Protein AF-A0A935I230-F1 (afdb_monomer)

Foldseek 3Di:
DVVVVVCVVVVVVVVVVVVVVVQLQQKKKKKFFADACVVPDPLLCVLCVVQVHHDHRDIDIGRDDPVNVVSCVSNVVGIDIDIDGD

pLDDT: mean 86.96, std 13.29, range [57.94, 97.81]

Nearest PDB structures (foldseek):
  7aih-assembly1_S  TM=9.540E-01  e=1.806E-04  Leishmania major
  6hix-assembly1_A3  TM=9.610E-01  e=1.949E-03  Trypanosoma brucei brucei
  6yxy-assembly1_A3  TM=9.596E-01  e=2.376E-03  Trypanosoma brucei brucei
  8fn2-assembly1_b  TM=6.917E-01  e=2.513E-04  Borreliella burgdorferi B31
  8a22-assembly1_Ax  TM=9.671E-01  e=3.095E-03  Polytomella magna

Sequence (86 aa):
MLVLWLHAVAYHSRRYSRAKAKKETNMKLKITQVRSVIGALQNQKDTIKALGLGRPNYVTVKPKNVQILGMINVVRHLVNVEEIAD

Radius of gyration: 19.52 Å; Cα contacts (8 Å, |Δi|>4): 102; chains: 1; bounding box: 27×16×68 Å

Solvent-accessible surface area (backbone atoms only — not comparable to full-atom values): 4922 Å² total; per-residue (Å²): 126,67,69,64,50,54,52,49,54,55,50,52,54,55,50,52,54,51,54,52,52,56,54,52,72,48,27,30,33,39,36,30,26,72,40,71,63,78,93,54,55,68,70,46,46,53,46,39,48,73,67,70,44,90,52,58,77,39,72,40,77,43,71,62,44,74,66,56,52,54,51,44,63,74,38,52,88,34,41,46,79,44,84,40,78,119

Secondary structure (DSSP, 8-state):
--HHHHHHHHHHHHHHHHHHHHHHHTEEEEEEE-S--TT--HHHHHHHHHTT--STT-EEEEE--HHHHHHHHHTTTTEEEEEEE-

Structure (mmCIF, N/CA/C/O backbone):
data_AF-A0A935I230-F1
#
_entry.id   AF-A0A935I230-F1
#
loop_
_atom_site.group_PDB
_atom_site.id
_atom_site.type_symbol
_atom_site.label_atom_id
_atom_site.label_alt_id
_atom_site.label_comp_id
_atom_site.label_asym_id
_atom_site.label_entity_id
_atom_site.label_seq_id
_atom_site.pdbx_PDB_ins_code
_atom_site.Cartn_x
_atom_site.Cartn_y
_atom_site.Cartn_z
_atom_site.occupancy
_atom_site.B_iso_or_equiv
_atom_site.auth_seq_id
_atom_site.auth_comp_id
_atom_site.auth_asym_id
_atom_site.auth_atom_id
_atom_site.pdbx_PDB_model_num
ATOM 1 N N . MET A 1 1 ? 8.125 -1.088 -53.188 1.00 59.72 1 MET A N 1
ATOM 2 C CA . MET A 1 1 ? 8.558 -0.143 -52.128 1.00 59.72 1 MET A CA 1
ATOM 3 C C . MET A 1 1 ? 7.551 0.055 -50.982 1.00 59.72 1 MET A C 1
ATOM 5 O O . MET A 1 1 ? 7.990 0.457 -49.918 1.00 59.72 1 MET A O 1
ATOM 9 N N . LEU A 1 2 ? 6.256 -0.282 -51.110 1.00 57.94 2 LEU A N 1
ATOM 10 C CA . LEU A 1 2 ? 5.267 -0.133 -50.016 1.00 57.94 2 LEU A CA 1
ATOM 11 C C . LEU A 1 2 ? 5.257 -1.275 -48.973 1.00 57.94 2 LEU A C 1
ATOM 13 O O . LEU A 1 2 ? 5.041 -1.031 -47.789 1.00 57.94 2 LEU A O 1
ATOM 17 N N . VAL A 1 3 ? 5.557 -2.516 -49.375 1.00 58.34 3 VAL A N 1
ATOM 18 C CA . VAL A 1 3 ? 5.504 -3.694 -48.477 1.00 58.34 3 VAL A CA 1
ATOM 19 C C . VAL A 1 3 ? 6.621 -3.681 -47.417 1.00 58.34 3 VAL A C 1
ATOM 21 O O . VAL A 1 3 ? 6.408 -4.083 -46.275 1.00 58.34 3 VAL A O 1
ATOM 24 N N . LEU A 1 4 ? 7.796 -3.136 -47.758 1.00 61.03 4 LEU A N 1
ATOM 25 C CA . LEU A 1 4 ? 8.920 -2.970 -46.824 1.00 61.03 4 LEU A CA 1
ATOM 26 C C . LEU A 1 4 ? 8.610 -1.966 -45.700 1.00 61.03 4 LEU A C 1
ATOM 28 O O . LEU A 1 4 ? 9.088 -2.139 -44.581 1.00 61.03 4 LEU A O 1
ATOM 32 N N . TRP A 1 5 ? 7.767 -0.963 -45.960 1.00 58.25 5 TRP A N 1
ATOM 33 C CA . TRP A 1 5 ? 7.380 0.030 -44.956 1.00 58.25 5 TRP A CA 1
ATOM 34 C C . TRP A 1 5 ? 6.367 -0.540 -43.953 1.00 58.25 5 TRP A C 1
ATOM 36 O O . TRP A 1 5 ? 6.513 -0.341 -42.751 1.00 58.25 5 TRP A O 1
ATOM 46 N N . LEU A 1 6 ? 5.414 -1.360 -44.414 1.00 60.62 6 LEU A N 1
ATOM 47 C CA . LEU A 1 6 ? 4.467 -2.081 -43.549 1.00 60.62 6 LEU A CA 1
ATOM 48 C C . LEU A 1 6 ? 5.171 -3.054 -42.592 1.00 60.62 6 LEU A C 1
ATOM 50 O O . LEU A 1 6 ? 4.858 -3.080 -41.401 1.00 60.62 6 LEU A O 1
ATOM 54 N N . HIS A 1 7 ? 6.174 -3.798 -43.070 1.00 60.28 7 HIS A N 1
ATOM 55 C CA . HIS A 1 7 ? 7.002 -4.635 -42.199 1.00 60.28 7 HIS A CA 1
ATOM 56 C C . HIS A 1 7 ? 7.866 -3.814 -41.235 1.00 60.28 7 HIS A C 1
ATOM 58 O O . HIS A 1 7 ? 7.940 -4.175 -40.065 1.00 60.28 7 HIS A O 1
ATOM 64 N N . ALA A 1 8 ? 8.469 -2.702 -41.665 1.00 64.56 8 ALA A N 1
ATOM 65 C CA . ALA A 1 8 ? 9.277 -1.852 -40.788 1.00 64.56 8 ALA A CA 1
ATOM 66 C C . ALA A 1 8 ? 8.444 -1.168 -39.684 1.00 64.56 8 ALA A C 1
ATOM 68 O O . ALA A 1 8 ? 8.855 -1.152 -38.523 1.00 64.56 8 ALA A O 1
ATOM 69 N N . VAL A 1 9 ? 7.243 -0.676 -40.004 1.00 70.00 9 VAL A N 1
ATOM 70 C CA . VAL A 1 9 ? 6.314 -0.058 -39.041 1.00 70.00 9 VAL A CA 1
ATOM 71 C C . VAL A 1 9 ? 5.737 -1.103 -38.077 1.00 70.00 9 VAL A C 1
ATOM 73 O O . VAL A 1 9 ? 5.700 -0.885 -36.860 1.00 70.00 9 VAL A O 1
ATOM 76 N N . ALA A 1 10 ? 5.369 -2.287 -38.576 1.00 65.44 10 ALA A N 1
ATOM 77 C CA . ALA A 1 10 ? 4.960 -3.411 -37.731 1.00 65.44 10 ALA A CA 1
ATOM 78 C C . ALA A 1 10 ? 6.117 -3.950 -36.865 1.00 65.44 10 ALA A C 1
ATOM 80 O O . ALA A 1 10 ? 5.895 -4.408 -35.746 1.00 65.44 10 ALA A O 1
ATOM 81 N N . TYR A 1 11 ? 7.359 -3.882 -37.346 1.00 62.56 11 TYR A N 1
ATOM 82 C CA . TYR A 1 11 ? 8.555 -4.292 -36.609 1.00 62.56 11 TYR A CA 1
ATOM 83 C C . TYR A 1 11 ? 8.919 -3.299 -35.497 1.00 62.56 11 TYR A C 1
ATOM 85 O O . TYR A 1 11 ? 9.222 -3.711 -34.374 1.00 62.56 11 TYR A O 1
ATOM 93 N N . HIS A 1 12 ? 8.828 -1.995 -35.771 1.00 63.75 12 HIS A N 1
ATOM 94 C CA . HIS A 1 12 ? 9.117 -0.946 -34.794 1.00 63.75 12 HIS A CA 1
ATOM 95 C C . HIS A 1 12 ? 8.064 -0.904 -33.674 1.00 63.75 12 HIS A C 1
ATOM 97 O O . HIS A 1 12 ? 8.412 -0.901 -32.491 1.00 63.75 12 HIS A O 1
ATOM 103 N N . SER A 1 13 ? 6.776 -0.995 -34.026 1.00 70.88 13 SER A N 1
ATOM 104 C CA . SER A 1 13 ? 5.673 -1.039 -33.050 1.00 70.88 13 SER A CA 1
ATOM 105 C C . SER A 1 13 ? 5.747 -2.257 -32.119 1.00 70.88 13 SER A C 1
ATOM 107 O O . SER A 1 13 ? 5.556 -2.129 -30.908 1.00 70.88 13 SER A O 1
ATOM 109 N N . ARG A 1 14 ? 6.108 -3.435 -32.646 1.00 72.25 14 ARG A N 1
ATOM 110 C CA . ARG A 1 14 ? 6.229 -4.679 -31.863 1.00 72.25 14 ARG A CA 1
ATOM 111 C C . ARG A 1 14 ? 7.441 -4.684 -30.923 1.00 72.25 14 ARG A C 1
ATOM 113 O O . ARG A 1 14 ? 7.403 -5.332 -29.878 1.00 72.25 14 ARG A O 1
ATOM 120 N N . ARG A 1 15 ? 8.524 -3.974 -31.264 1.00 73.00 15 ARG A N 1
ATOM 121 C CA . ARG A 1 15 ? 9.671 -3.779 -30.358 1.00 73.00 15 ARG A CA 1
ATOM 122 C C . ARG A 1 15 ? 9.363 -2.780 -29.248 1.00 73.00 15 ARG A C 1
ATOM 124 O O . ARG A 1 15 ? 9.711 -3.053 -28.102 1.00 73.00 15 ARG A O 1
ATOM 131 N N . TYR A 1 16 ? 8.665 -1.691 -29.566 1.00 76.81 16 TYR A N 1
ATOM 132 C CA . TYR A 1 16 ? 8.217 -0.724 -28.565 1.00 76.81 16 TYR A CA 1
ATOM 133 C C . TYR A 1 16 ? 7.297 -1.372 -27.521 1.00 76.81 16 TYR A C 1
ATOM 135 O O . TYR A 1 16 ? 7.543 -1.242 -26.322 1.00 76.81 16 TYR A O 1
ATOM 143 N N . SER A 1 17 ? 6.295 -2.147 -27.954 1.00 80.81 17 SER A N 1
ATOM 144 C CA . SER A 1 17 ? 5.360 -2.808 -27.034 1.00 80.81 17 SER A CA 1
ATOM 145 C C . SER A 1 17 ? 6.049 -3.821 -26.113 1.00 80.81 17 SER A C 1
ATOM 147 O O . SER A 1 17 ? 5.783 -3.844 -24.913 1.00 80.81 17 SER A O 1
ATOM 149 N N . ARG A 1 18 ? 6.996 -4.606 -26.639 1.00 78.25 18 ARG A N 1
ATOM 150 C CA . ARG A 1 18 ? 7.786 -5.571 -25.855 1.00 78.25 18 ARG A CA 1
ATOM 151 C C . ARG A 1 18 ? 8.717 -4.904 -24.845 1.00 78.25 18 ARG A C 1
ATOM 153 O O . ARG A 1 18 ? 8.779 -5.347 -23.702 1.00 78.25 18 ARG A O 1
ATOM 160 N N . ALA A 1 19 ? 9.432 -3.854 -25.250 1.00 76.44 19 ALA A N 1
ATOM 161 C CA . ALA A 1 19 ? 10.326 -3.121 -24.356 1.00 76.44 19 ALA A CA 1
ATOM 162 C 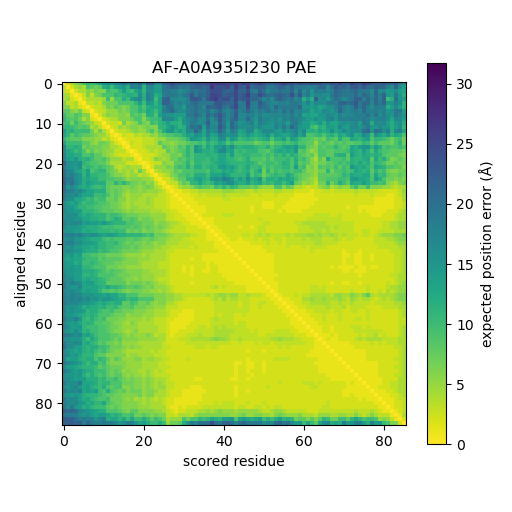C . ALA A 1 19 ? 9.549 -2.418 -23.230 1.00 76.44 19 ALA A C 1
ATOM 164 O O . ALA A 1 19 ? 9.961 -2.472 -22.072 1.00 76.44 19 ALA A O 1
ATOM 165 N N . LYS A 1 20 ? 8.392 -1.825 -23.554 1.00 79.00 20 LYS A N 1
ATOM 166 C CA . LYS A 1 20 ? 7.499 -1.196 -22.574 1.00 79.00 20 LYS A CA 1
ATOM 167 C C . LYS A 1 20 ? 6.951 -2.212 -21.568 1.00 79.00 20 LYS A C 1
ATOM 169 O O . LYS A 1 20 ? 7.093 -1.996 -20.369 1.00 79.00 20 LYS A O 1
ATOM 174 N N . ALA A 1 21 ? 6.424 -3.342 -22.047 1.00 76.06 21 ALA A N 1
ATOM 175 C CA . ALA A 1 21 ? 5.923 -4.410 -21.182 1.00 76.06 21 ALA A CA 1
ATOM 176 C C . ALA A 1 21 ? 7.016 -4.948 -20.242 1.00 76.06 21 ALA A C 1
ATOM 178 O O . ALA A 1 21 ? 6.770 -5.131 -19.056 1.00 76.06 21 ALA A O 1
ATOM 179 N N . LYS A 1 22 ? 8.248 -5.126 -20.743 1.00 70.62 22 LYS A N 1
ATOM 180 C CA . LYS A 1 22 ? 9.376 -5.602 -19.927 1.00 70.62 22 LYS A CA 1
ATOM 181 C C . LYS A 1 22 ? 9.818 -4.596 -18.855 1.00 70.62 22 LYS A C 1
ATOM 183 O O . LYS A 1 22 ? 10.230 -4.993 -17.768 1.00 70.62 22 LYS A O 1
ATOM 188 N N . LYS A 1 23 ? 9.725 -3.295 -19.144 1.00 70.94 23 LYS A N 1
ATOM 189 C CA . LYS A 1 23 ? 9.992 -2.240 -18.158 1.00 70.94 23 LYS A CA 1
ATOM 190 C C . LYS A 1 23 ? 8.921 -2.218 -17.066 1.00 70.94 23 LYS A C 1
ATOM 192 O O . LYS A 1 23 ? 9.262 -2.122 -15.895 1.00 70.94 23 LYS A O 1
ATOM 197 N N . GLU A 1 24 ? 7.650 -2.353 -17.437 1.00 71.75 24 GLU A N 1
ATOM 198 C CA . GLU A 1 24 ? 6.536 -2.417 -16.481 1.00 71.75 24 GLU A CA 1
ATOM 199 C C . GLU A 1 24 ? 6.614 -3.660 -15.581 1.00 71.75 24 GLU A C 1
ATOM 201 O O . GLU A 1 24 ? 6.355 -3.552 -14.385 1.00 71.75 24 GLU A O 1
ATOM 206 N N . THR A 1 25 ? 7.056 -4.813 -16.100 1.00 73.44 25 THR A N 1
ATOM 207 C CA . THR A 1 25 ? 7.239 -6.031 -15.287 1.00 73.44 25 THR A CA 1
ATOM 208 C C . THR A 1 25 ? 8.347 -5.926 -14.237 1.00 73.44 25 THR A C 1
ATOM 210 O O . THR A 1 25 ? 8.298 -6.652 -13.248 1.00 73.44 25 THR A O 1
ATOM 213 N N . ASN A 1 26 ? 9.322 -5.029 -14.421 1.00 78.81 26 ASN A N 1
ATOM 214 C CA . ASN A 1 26 ? 10.428 -4.821 -13.478 1.00 78.81 26 ASN A CA 1
ATOM 215 C C . ASN A 1 26 ? 10.162 -3.687 -12.474 1.00 78.81 26 ASN A C 1
ATOM 217 O O . ASN A 1 26 ? 11.027 -3.371 -11.661 1.00 78.81 26 ASN A O 1
ATOM 221 N N . MET A 1 27 ? 8.992 -3.043 -12.518 1.00 89.06 27 MET A N 1
ATOM 222 C CA . MET A 1 27 ? 8.669 -2.001 -11.547 1.00 89.06 27 MET A CA 1
ATOM 223 C C . MET A 1 27 ? 8.288 -2.620 -10.203 1.00 89.06 27 MET A C 1
ATOM 225 O O . MET A 1 27 ? 7.392 -3.466 -10.111 1.00 89.06 27 MET A O 1
ATOM 229 N N . LYS A 1 28 ? 8.929 -2.143 -9.138 1.00 93.25 28 LYS A N 1
ATOM 230 C CA . LYS A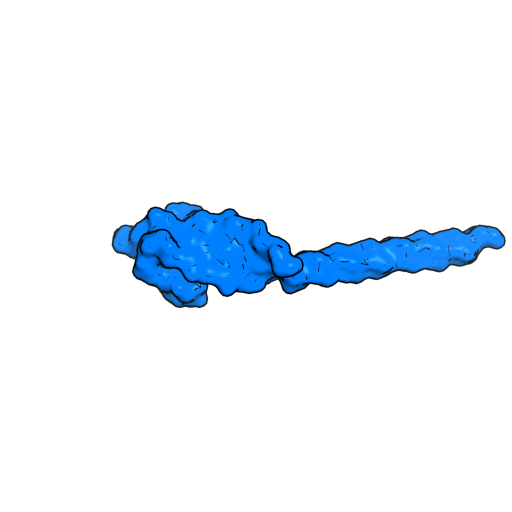 1 28 ? 8.584 -2.470 -7.757 1.00 93.25 28 LYS A CA 1
ATOM 231 C C . LYS A 1 28 ? 7.989 -1.257 -7.056 1.00 93.25 28 LYS A C 1
ATOM 233 O O . LYS A 1 28 ? 8.225 -0.107 -7.411 1.00 93.25 28 LYS A O 1
ATOM 238 N N . LEU A 1 29 ? 7.188 -1.537 -6.041 1.00 95.00 29 LEU A N 1
ATOM 239 C CA . LEU A 1 29 ? 6.591 -0.561 -5.149 1.00 95.00 29 LEU A CA 1
ATOM 240 C C . LEU A 1 29 ? 7.205 -0.753 -3.772 1.00 95.00 29 LEU A C 1
ATOM 242 O O . LEU A 1 29 ? 7.103 -1.833 -3.181 1.00 95.00 29 LEU A O 1
ATOM 246 N N . LYS A 1 30 ? 7.829 0.298 -3.2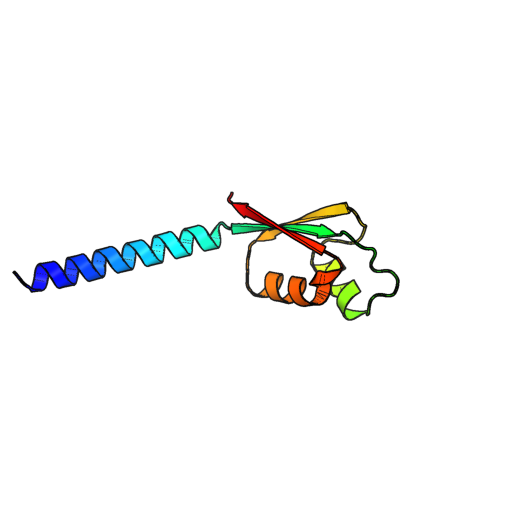58 1.00 96.06 30 LYS A N 1
ATOM 247 C CA . LYS A 1 30 ? 8.215 0.394 -1.858 1.00 96.06 30 LYS A CA 1
ATOM 248 C C . LYS A 1 30 ? 7.059 1.017 -1.100 1.00 96.06 30 LYS A C 1
ATOM 250 O O . LYS A 1 30 ? 6.674 2.155 -1.347 1.00 96.06 30 LYS A O 1
ATOM 255 N N . ILE A 1 31 ? 6.492 0.237 -0.195 1.00 96.94 31 ILE A N 1
ATOM 256 C CA . ILE A 1 31 ? 5.308 0.594 0.573 1.00 96.94 31 ILE A CA 1
ATOM 257 C C . ILE A 1 31 ? 5.753 0.805 2.015 1.00 96.94 31 ILE A C 1
ATOM 259 O O . ILE A 1 31 ? 6.314 -0.102 2.627 1.00 96.94 31 ILE A O 1
ATOM 263 N N . THR A 1 32 ? 5.487 1.987 2.556 1.00 97.81 32 THR A N 1
ATOM 264 C CA . THR A 1 32 ? 5.817 2.363 3.932 1.00 97.81 32 THR A CA 1
ATOM 265 C C . THR A 1 32 ? 4.534 2.635 4.697 1.00 97.81 32 THR A C 1
ATOM 267 O O . THR A 1 32 ? 3.721 3.446 4.264 1.00 97.81 32 THR A O 1
ATOM 270 N N . GLN A 1 33 ? 4.334 2.004 5.850 1.00 97.50 33 GLN A N 1
ATOM 271 C CA . GLN A 1 33 ? 3.189 2.321 6.700 1.00 97.50 33 GLN A CA 1
ATOM 272 C C . GLN A 1 33 ? 3.440 3.639 7.443 1.00 97.50 33 GLN A C 1
ATOM 274 O O . GLN A 1 33 ? 4.327 3.707 8.284 1.00 97.50 33 GLN A O 1
ATOM 279 N N . VAL A 1 34 ? 2.658 4.682 7.176 1.00 97.38 34 VAL A N 1
ATOM 280 C CA . VAL A 1 34 ? 2.831 6.008 7.804 1.00 97.38 34 VAL A CA 1
ATOM 281 C C . VAL A 1 34 ? 1.909 6.233 8.999 1.00 97.38 34 VAL A C 1
ATOM 283 O O . VAL A 1 34 ? 2.216 7.043 9.869 1.00 97.38 34 VAL A O 1
ATOM 286 N N . ARG A 1 35 ? 0.784 5.511 9.078 1.00 95.25 35 ARG A N 1
ATOM 287 C CA . ARG A 1 35 ? -0.173 5.612 10.191 1.00 95.25 35 ARG A CA 1
ATOM 288 C C . ARG A 1 35 ? -0.461 4.249 10.807 1.00 95.25 35 ARG A C 1
ATOM 290 O O . ARG A 1 35 ? -0.368 3.212 10.150 1.00 95.25 35 ARG A O 1
ATOM 297 N N . SER A 1 36 ? -0.811 4.252 12.090 1.00 95.88 36 SER A N 1
ATOM 298 C CA . SER A 1 36 ? -1.227 3.040 12.801 1.00 95.88 36 SER A CA 1
ATOM 299 C C . SER A 1 36 ? -2.566 2.511 12.271 1.00 95.88 36 SER A C 1
ATOM 301 O O . SER A 1 36 ? -3.386 3.275 11.773 1.00 95.88 36 SER A O 1
ATOM 303 N N . VAL A 1 37 ? -2.794 1.202 12.413 1.00 96.19 37 VAL A N 1
ATOM 304 C CA . VAL A 1 37 ? -4.070 0.539 12.076 1.00 96.19 37 VAL A CA 1
ATOM 305 C C . VAL A 1 37 ? -5.089 0.553 13.221 1.00 96.19 37 VAL A C 1
ATOM 307 O O . VAL A 1 37 ? -6.176 -0.017 13.106 1.00 96.19 37 VAL A O 1
ATOM 310 N N . ILE A 1 38 ? -4.745 1.156 14.360 1.00 95.25 38 ILE A N 1
ATOM 311 C CA . ILE A 1 38 ? -5.663 1.292 15.495 1.00 95.25 38 ILE A CA 1
ATOM 312 C C . ILE A 1 38 ? -6.851 2.160 15.058 1.00 95.25 38 ILE A C 1
ATOM 314 O O . ILE A 1 38 ? -6.664 3.226 14.482 1.00 95.25 38 ILE A O 1
ATOM 318 N N . GLY A 1 39 ? -8.073 1.677 15.296 1.00 94.62 39 GLY A N 1
ATOM 319 C CA . GLY A 1 39 ? -9.305 2.342 14.851 1.00 94.62 39 GLY A CA 1
ATOM 320 C C . GLY A 1 39 ? -9.644 2.168 13.363 1.00 94.62 39 GLY A C 1
ATOM 321 O O . GLY A 1 39 ? -10.707 2.610 12.940 1.00 94.62 39 GLY A O 1
ATOM 322 N N . ALA A 1 40 ? -8.796 1.497 12.575 1.00 95.12 40 ALA A N 1
ATOM 323 C CA . ALA A 1 40 ? -9.113 1.154 11.192 1.00 95.12 40 ALA A CA 1
ATOM 324 C C . ALA A 1 40 ? -10.153 0.021 11.114 1.00 95.12 40 ALA A C 1
ATOM 326 O O . ALA A 1 40 ? -10.267 -0.815 12.022 1.00 95.12 40 ALA A O 1
ATOM 327 N N . LEU A 1 41 ? -10.876 -0.033 9.994 1.00 97.12 41 LEU A N 1
ATOM 328 C CA . LEU A 1 41 ? -11.820 -1.111 9.698 1.00 97.12 41 LEU A CA 1
ATOM 329 C C . LEU A 1 41 ? -11.090 -2.461 9.592 1.00 97.12 41 LEU A C 1
ATOM 331 O O . LEU A 1 41 ? -9.907 -2.520 9.246 1.00 97.12 41 LEU A O 1
ATOM 335 N N . GLN A 1 42 ? -11.793 -3.563 9.869 1.00 96.75 42 GLN A N 1
ATOM 336 C CA . GLN A 1 42 ? -11.181 -4.898 9.880 1.00 96.75 42 GLN A CA 1
ATOM 337 C C . GLN A 1 42 ? -10.549 -5.259 8.525 1.00 96.75 42 GLN A C 1
ATOM 339 O O . GLN A 1 42 ? -9.402 -5.688 8.477 1.00 96.75 42 GLN A O 1
ATOM 344 N N . ASN A 1 43 ? -11.230 -4.948 7.420 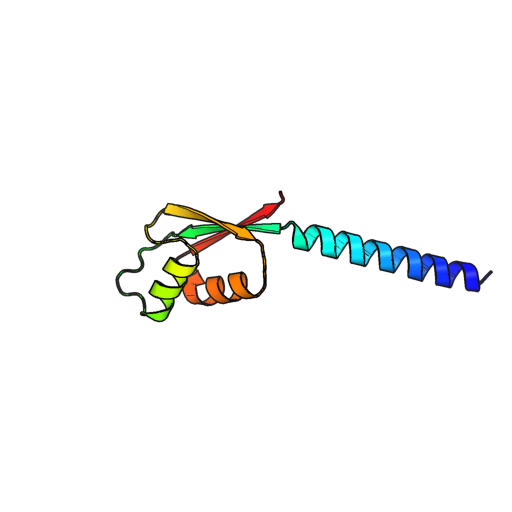1.00 97.06 43 ASN A N 1
ATOM 345 C CA . ASN A 1 43 ? -10.705 -5.163 6.069 1.00 97.06 43 ASN A CA 1
ATOM 346 C C . ASN A 1 43 ? -9.385 -4.410 5.799 1.00 97.06 43 ASN A C 1
ATOM 348 O O . ASN A 1 43 ? -8.498 -4.934 5.127 1.00 97.06 43 ASN A O 1
ATOM 352 N N . GLN A 1 44 ? -9.219 -3.198 6.335 1.00 97.19 44 GLN A N 1
ATOM 353 C CA . GLN A 1 44 ? -7.986 -2.419 6.212 1.00 97.19 44 GLN A CA 1
ATOM 354 C C . GLN A 1 44 ? -6.861 -3.039 7.044 1.00 97.19 44 GLN A C 1
ATOM 356 O O . GLN A 1 44 ? -5.735 -3.133 6.560 1.00 97.19 44 GLN A O 1
ATOM 361 N N . LYS A 1 45 ? -7.163 -3.515 8.260 1.00 97.25 45 LYS A N 1
ATOM 362 C CA . LYS A 1 45 ? -6.203 -4.249 9.104 1.00 97.25 45 LYS A CA 1
ATOM 363 C C . LYS A 1 45 ? -5.705 -5.512 8.405 1.00 97.25 45 LYS A C 1
ATOM 365 O O . LYS A 1 45 ? -4.496 -5.737 8.339 1.00 97.25 45 LYS A O 1
ATOM 370 N N . ASP A 1 46 ? -6.620 -6.285 7.830 1.00 97.62 46 ASP A N 1
ATOM 371 C CA . ASP A 1 46 ? -6.293 -7.514 7.107 1.00 97.62 46 ASP A CA 1
ATOM 372 C C . ASP A 1 46 ? -5.467 -7.211 5.851 1.00 97.62 46 ASP A C 1
ATOM 374 O O . ASP A 1 46 ? -4.481 -7.893 5.577 1.00 97.62 46 ASP A O 1
ATOM 378 N N . THR A 1 47 ? -5.792 -6.125 5.139 1.00 97.50 47 THR A N 1
ATOM 379 C CA . THR A 1 47 ? -5.025 -5.666 3.970 1.00 97.50 47 THR A CA 1
ATOM 380 C C . THR A 1 47 ? -3.602 -5.246 4.350 1.00 97.50 47 THR A C 1
ATOM 382 O O . THR A 1 47 ? -2.648 -5.641 3.683 1.00 97.50 47 THR A O 1
ATOM 385 N N . ILE A 1 48 ? -3.423 -4.491 5.440 1.00 97.25 48 ILE A N 1
ATOM 386 C CA . ILE A 1 48 ? -2.093 -4.112 5.950 1.00 97.25 48 ILE A CA 1
ATOM 387 C C . ILE A 1 48 ? -1.274 -5.362 6.288 1.00 97.25 48 ILE A C 1
ATOM 389 O O . ILE A 1 48 ? -0.122 -5.471 5.864 1.00 97.25 48 ILE A O 1
ATOM 393 N N . LYS A 1 49 ? -1.882 -6.342 6.966 1.00 96.50 49 LYS A N 1
ATOM 394 C CA . LYS A 1 49 ? -1.229 -7.616 7.289 1.00 96.50 49 LYS A CA 1
ATOM 395 C C . LYS A 1 49 ? -0.852 -8.403 6.028 1.00 96.50 49 LYS A C 1
ATOM 397 O O . LYS A 1 49 ? 0.264 -8.907 5.941 1.00 96.50 49 LYS A O 1
ATOM 402 N N . ALA A 1 50 ? -1.739 -8.465 5.032 1.00 96.69 50 ALA A N 1
ATOM 403 C CA . ALA A 1 50 ? -1.490 -9.135 3.752 1.00 96.69 50 ALA A CA 1
ATOM 404 C C . ALA A 1 50 ? -0.355 -8.477 2.948 1.00 96.69 50 ALA A C 1
ATOM 406 O O . ALA A 1 50 ? 0.434 -9.162 2.295 1.00 96.69 50 ALA A O 1
ATOM 407 N N . LEU A 1 51 ? -0.218 -7.150 3.038 1.00 95.69 51 LEU A N 1
ATOM 408 C CA . LEU A 1 51 ? 0.900 -6.416 2.444 1.00 95.69 51 LEU A CA 1
ATOM 409 C C . LEU A 1 51 ? 2.237 -6.659 3.170 1.00 95.69 51 LEU A C 1
ATOM 411 O O . LEU A 1 51 ? 3.282 -6.305 2.624 1.00 95.69 51 LEU A O 1
ATOM 415 N N . GLY A 1 52 ? 2.232 -7.314 4.337 1.00 95.38 52 GLY A N 1
ATOM 416 C CA . GLY A 1 52 ? 3.418 -7.551 5.168 1.00 95.38 52 GLY A CA 1
ATOM 417 C C . GLY A 1 52 ? 3.751 -6.384 6.099 1.00 95.38 52 GLY A C 1
ATOM 418 O O . GLY A 1 52 ? 4.858 -6.306 6.623 1.00 95.38 52 GLY A O 1
ATOM 419 N N . LEU A 1 53 ? 2.802 -5.472 6.295 1.00 96.06 53 LEU A N 1
ATOM 420 C CA . LEU A 1 53 ? 2.914 -4.328 7.191 1.00 96.06 53 LEU A CA 1
ATOM 421 C C . LEU A 1 53 ? 2.253 -4.657 8.542 1.00 96.06 53 LEU A C 1
ATOM 423 O O . LEU A 1 53 ? 1.567 -5.668 8.697 1.00 96.06 53 LEU A O 1
ATOM 427 N N . GLY A 1 54 ? 2.454 -3.806 9.546 1.00 93.38 54 GLY A N 1
ATOM 428 C CA . GLY A 1 54 ? 1.921 -4.067 10.889 1.00 93.38 54 GLY A CA 1
ATOM 429 C C . GLY A 1 54 ? 2.362 -3.077 11.962 1.00 93.38 54 GLY A C 1
ATOM 430 O O . GLY A 1 54 ? 1.726 -2.993 13.010 1.00 93.38 54 GLY A O 1
ATOM 431 N N . ARG A 1 55 ? 3.407 -2.288 11.698 1.00 93.25 55 ARG A N 1
ATOM 432 C CA . ARG A 1 55 ? 3.839 -1.180 12.555 1.00 93.25 55 ARG A CA 1
ATOM 433 C C . ARG A 1 55 ? 4.160 0.061 11.712 1.00 93.25 55 ARG A C 1
ATOM 435 O O . ARG A 1 55 ? 4.672 -0.095 10.601 1.00 93.25 55 ARG A O 1
ATOM 442 N N . PRO A 1 56 ? 3.901 1.280 12.220 1.00 94.88 56 PRO A N 1
ATOM 443 C CA . PRO A 1 56 ? 4.321 2.511 11.556 1.00 94.88 56 PRO A CA 1
ATOM 444 C C . PRO A 1 56 ? 5.827 2.523 11.256 1.00 94.88 56 PRO A C 1
ATOM 446 O O . PRO A 1 56 ? 6.620 1.926 11.984 1.00 94.88 56 PRO A O 1
ATOM 449 N N . ASN A 1 57 ? 6.207 3.205 10.180 1.00 94.38 57 ASN A N 1
ATOM 450 C CA . ASN A 1 57 ? 7.552 3.301 9.605 1.00 94.38 57 ASN A CA 1
ATOM 451 C C . ASN A 1 57 ? 8.156 1.978 9.112 1.00 94.38 57 ASN A C 1
ATOM 453 O O . ASN A 1 57 ? 9.318 1.943 8.711 1.00 94.38 57 ASN A O 1
ATOM 457 N N . TYR A 1 58 ? 7.390 0.885 9.105 1.00 96.00 58 TYR A N 1
ATOM 458 C CA . TYR A 1 58 ? 7.829 -0.352 8.476 1.00 96.00 58 TYR A CA 1
ATOM 459 C C . TYR A 1 58 ? 7.666 -0.277 6.961 1.00 96.00 58 TYR A C 1
ATOM 461 O O . TYR A 1 58 ? 6.683 0.274 6.457 1.00 96.00 58 TYR A O 1
ATOM 469 N N . VAL A 1 59 ? 8.638 -0.849 6.255 1.00 96.38 59 VAL A N 1
ATOM 470 C CA . VAL A 1 59 ? 8.741 -0.799 4.799 1.00 96.38 59 VAL A CA 1
ATOM 471 C C . VAL A 1 59 ? 8.664 -2.212 4.247 1.00 96.38 59 VAL A C 1
ATOM 473 O O . VAL A 1 59 ? 9.261 -3.141 4.787 1.00 96.38 59 VAL A O 1
ATOM 476 N N . THR A 1 60 ? 7.946 -2.390 3.147 1.00 96.00 60 THR A N 1
ATOM 477 C CA . THR A 1 60 ? 7.935 -3.638 2.388 1.00 96.00 60 THR A CA 1
ATOM 478 C C . THR A 1 60 ? 7.989 -3.332 0.900 1.00 96.00 60 THR A C 1
ATOM 480 O O . THR A 1 60 ? 7.337 -2.409 0.419 1.00 96.00 60 THR A O 1
ATOM 483 N N . VAL A 1 61 ? 8.775 -4.114 0.163 1.00 95.38 61 VAL A N 1
ATOM 484 C CA . VAL A 1 61 ? 8.897 -3.991 -1.291 1.00 95.38 61 VAL A CA 1
ATOM 485 C C . VAL A 1 61 ? 8.081 -5.097 -1.952 1.00 95.38 61 VAL A C 1
ATOM 487 O O . VAL A 1 61 ? 8.218 -6.270 -1.598 1.00 95.38 61 VAL A O 1
ATOM 490 N N . LYS A 1 62 ? 7.219 -4.730 -2.901 1.00 93.56 62 LYS A N 1
ATOM 491 C CA . LYS A 1 62 ? 6.355 -5.653 -3.653 1.00 93.56 62 LYS A CA 1
ATOM 492 C C . LYS A 1 62 ? 6.425 -5.354 -5.156 1.00 93.56 62 LYS A C 1
ATOM 494 O O . LYS A 1 62 ? 6.670 -4.210 -5.526 1.00 93.56 62 LYS A O 1
ATOM 499 N N . PRO A 1 63 ? 6.201 -6.341 -6.038 1.00 92.94 63 PRO A N 1
ATOM 500 C CA . PRO A 1 63 ? 6.095 -6.080 -7.473 1.00 92.94 63 PRO A CA 1
ATOM 501 C C . PRO A 1 63 ? 4.861 -5.222 -7.788 1.00 92.94 63 PRO A C 1
ATOM 503 O O . PRO A 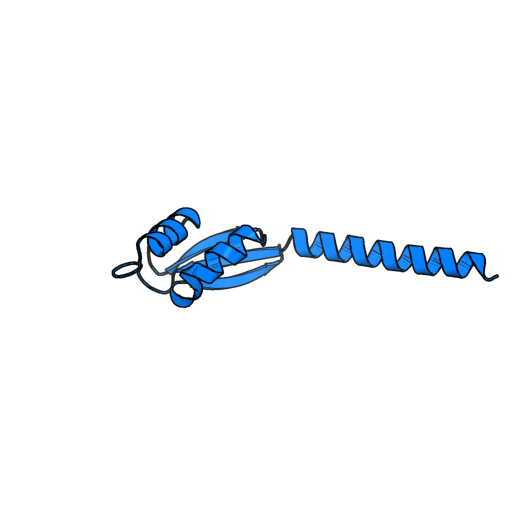1 63 ? 3.810 -5.381 -7.159 1.00 92.94 63 PRO A O 1
ATOM 506 N N . LYS A 1 64 ? 4.965 -4.334 -8.784 1.00 93.19 64 LYS A N 1
ATOM 507 C CA . LYS A 1 64 ? 3.834 -3.541 -9.277 1.00 93.19 64 LYS A CA 1
ATOM 508 C C . LYS A 1 64 ? 2.894 -4.451 -10.069 1.00 93.19 64 LYS A C 1
ATOM 510 O O . LYS A 1 64 ? 3.149 -4.785 -11.220 1.00 93.19 64 LYS A O 1
ATOM 515 N N . ASN A 1 65 ? 1.797 -4.867 -9.444 1.00 92.31 65 ASN A N 1
ATOM 516 C CA . ASN A 1 65 ? 0.736 -5.627 -10.099 1.00 92.31 65 ASN A CA 1
ATOM 517 C C . ASN A 1 65 ? -0.643 -5.032 -9.755 1.00 92.31 65 ASN A C 1
ATOM 519 O O . ASN A 1 65 ? -0.792 -4.274 -8.794 1.00 92.31 65 ASN A O 1
A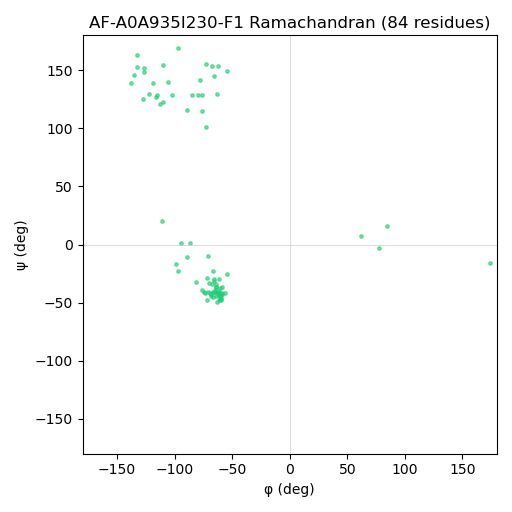TOM 523 N N . VAL A 1 66 ? -1.666 -5.379 -10.538 1.00 93.38 66 VAL A N 1
ATOM 524 C CA . VAL A 1 66 ? -3.028 -4.840 -10.359 1.00 93.38 66 VAL A CA 1
ATOM 525 C C . VAL A 1 66 ? -3.643 -5.195 -8.999 1.00 93.38 66 VAL A C 1
ATOM 527 O O . VAL A 1 66 ? -4.410 -4.412 -8.447 1.00 93.38 66 VAL A O 1
ATOM 530 N N . GLN A 1 67 ? -3.267 -6.340 -8.422 1.00 95.06 67 GLN A N 1
ATOM 531 C CA . GLN A 1 67 ? -3.777 -6.812 -7.131 1.00 95.06 67 GLN A CA 1
ATOM 532 C C . GLN A 1 67 ? -3.216 -5.983 -5.963 1.00 95.06 67 GLN A C 1
ATOM 534 O O . GLN A 1 67 ? -3.971 -5.511 -5.117 1.00 95.06 67 GLN A O 1
ATOM 539 N N . ILE A 1 68 ? -1.900 -5.749 -5.946 1.00 95.44 68 ILE A N 1
ATOM 540 C CA . ILE A 1 68 ? -1.186 -4.894 -4.991 1.00 95.44 68 ILE A CA 1
ATOM 541 C C . ILE A 1 68 ? -1.711 -3.462 -5.096 1.00 95.44 68 ILE A C 1
ATOM 543 O O . ILE A 1 68 ? -1.985 -2.849 -4.070 1.00 95.44 68 ILE A O 1
ATOM 547 N N . LEU A 1 69 ? -1.918 -2.941 -6.310 1.00 95.06 69 LEU A N 1
ATOM 548 C CA . LEU A 1 69 ? -2.502 -1.611 -6.508 1.00 95.06 69 LEU A CA 1
ATOM 549 C C . LEU A 1 69 ? -3.924 -1.517 -5.931 1.00 95.06 69 LEU A C 1
ATOM 551 O O . LEU A 1 69 ? -4.251 -0.535 -5.265 1.00 95.06 69 LEU A O 1
ATOM 555 N N . GLY A 1 70 ? -4.748 -2.553 -6.121 1.00 97.00 70 GLY A N 1
ATOM 556 C CA . GLY A 1 70 ? -6.075 -2.649 -5.509 1.00 97.00 70 GLY A CA 1
ATOM 557 C C . GLY A 1 70 ? -6.019 -2.636 -3.980 1.00 97.00 70 GLY A C 1
ATOM 558 O O . GLY A 1 70 ? -6.731 -1.859 -3.345 1.00 97.00 70 GLY A O 1
ATOM 559 N N . MET A 1 71 ? -5.119 -3.425 -3.388 1.00 97.12 71 MET A N 1
ATOM 560 C CA . MET A 1 71 ? -4.897 -3.444 -1.938 1.00 97.12 71 MET A CA 1
ATOM 561 C C . MET A 1 71 ? -4.428 -2.086 -1.408 1.00 97.12 71 MET A C 1
ATOM 563 O O . MET A 1 71 ? -5.001 -1.573 -0.450 1.00 97.12 71 MET A O 1
ATOM 567 N N . ILE A 1 72 ? -3.442 -1.460 -2.057 1.00 96.81 72 ILE A N 1
ATOM 568 C CA . ILE A 1 72 ? -2.947 -0.121 -1.702 1.00 96.81 72 ILE A CA 1
ATOM 569 C C . ILE A 1 72 ? -4.087 0.897 -1.725 1.00 96.81 72 ILE A C 1
ATOM 571 O O . ILE A 1 72 ? -4.189 1.719 -0.819 1.00 96.81 72 ILE A O 1
ATOM 575 N N . ASN A 1 73 ? -4.974 0.832 -2.720 1.00 97.50 73 ASN A N 1
ATOM 576 C CA . ASN A 1 73 ? -6.083 1.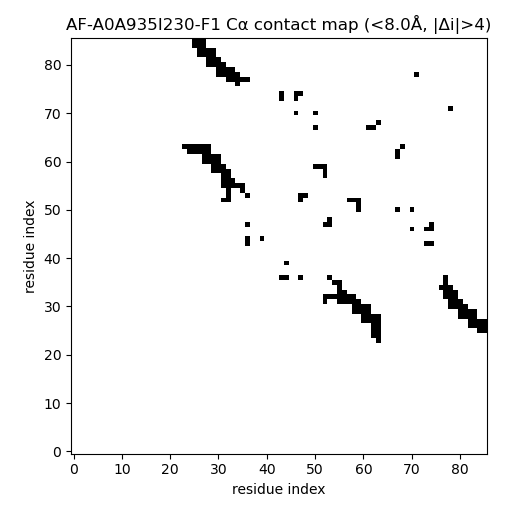771 -2.845 1.00 97.50 73 ASN A CA 1
ATOM 577 C C . ASN A 1 73 ? -7.034 1.735 -1.632 1.00 97.50 73 ASN A C 1
ATOM 579 O O . ASN A 1 73 ? -7.494 2.791 -1.189 1.00 97.50 73 ASN A O 1
ATOM 583 N N . VAL A 1 74 ? -7.279 0.544 -1.068 1.00 96.81 74 VAL A N 1
ATOM 584 C CA . VAL A 1 74 ? -8.097 0.347 0.146 1.00 96.81 74 VAL A CA 1
ATOM 585 C C . VAL A 1 74 ? -7.461 1.020 1.367 1.00 96.81 74 VAL A C 1
ATOM 587 O O . VAL A 1 74 ? -8.166 1.591 2.200 1.00 96.81 74 VAL A O 1
ATOM 590 N N . VAL A 1 75 ? -6.129 0.995 1.466 1.00 96.94 75 VAL A N 1
ATOM 591 C CA . VAL A 1 75 ? -5.370 1.492 2.628 1.00 96.94 75 VAL A CA 1
ATOM 592 C C . VAL A 1 75 ? -4.566 2.762 2.338 1.00 96.94 75 VAL A C 1
ATOM 594 O O . VAL A 1 75 ? -3.654 3.092 3.090 1.00 96.94 75 VAL A O 1
ATOM 597 N N . ARG A 1 76 ? -4.910 3.516 1.283 1.00 96.75 76 ARG A N 1
ATOM 598 C CA . ARG A 1 76 ? -4.100 4.636 0.754 1.00 96.75 76 ARG A CA 1
ATOM 599 C C . ARG A 1 76 ? -3.727 5.718 1.773 1.00 96.75 76 ARG A C 1
ATOM 601 O O . ARG A 1 76 ? -2.765 6.442 1.581 1.00 96.75 76 ARG A O 1
ATOM 608 N N . HIS A 1 77 ? -4.523 5.867 2.829 1.00 95.19 77 HIS A N 1
ATOM 609 C CA . HIS A 1 77 ? -4.335 6.871 3.877 1.00 95.19 77 HIS A CA 1
ATOM 610 C C . HIS A 1 77 ? -3.447 6.370 5.030 1.00 95.19 77 HIS A C 1
ATOM 612 O O . HIS A 1 77 ? -3.056 7.156 5.890 1.00 95.19 77 HIS A O 1
ATOM 618 N N . LEU A 1 78 ? -3.148 5.066 5.065 1.00 96.44 78 LEU A N 1
ATOM 619 C CA . LEU A 1 78 ? -2.287 4.421 6.059 1.00 96.44 78 LEU A CA 1
ATOM 620 C C . LEU A 1 78 ? -0.864 4.200 5.543 1.00 96.44 78 LEU A C 1
ATOM 622 O O . LEU A 1 78 ? 0.040 3.965 6.348 1.00 96.44 78 LEU A O 1
ATOM 626 N N . VAL A 1 79 ? -0.659 4.270 4.225 1.00 97.50 79 VAL A N 1
ATOM 627 C CA . VAL A 1 79 ? 0.608 3.942 3.565 1.00 97.50 79 VAL A CA 1
ATOM 628 C C . VAL A 1 79 ? 1.097 5.075 2.667 1.00 97.50 79 VAL A C 1
ATOM 630 O O . VAL A 1 79 ? 0.304 5.795 2.072 1.00 97.50 79 VAL A O 1
ATOM 633 N N . ASN A 1 80 ? 2.414 5.196 2.549 1.00 97.38 80 ASN A N 1
ATOM 634 C CA . ASN A 1 80 ? 3.097 5.947 1.505 1.00 97.38 80 ASN A CA 1
ATOM 635 C C . ASN A 1 80 ? 3.705 4.957 0.503 1.00 97.38 80 ASN A C 1
ATOM 637 O O . ASN A 1 80 ? 4.219 3.914 0.91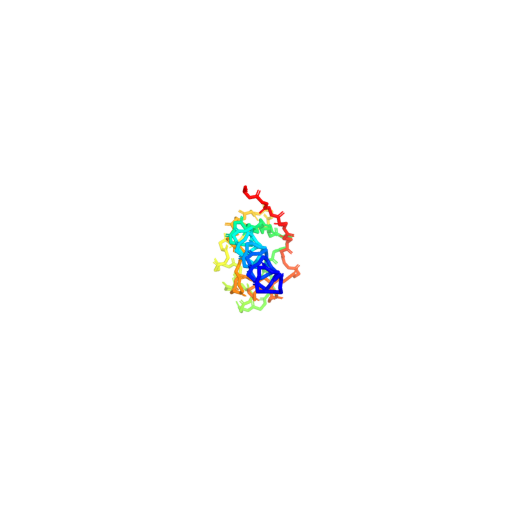5 1.00 97.38 80 ASN A O 1
ATOM 641 N N . VAL A 1 81 ? 3.642 5.264 -0.791 1.00 96.75 81 VAL A N 1
ATOM 642 C CA . VAL A 1 81 ? 4.096 4.364 -1.860 1.00 96.75 81 VAL A CA 1
ATOM 643 C C . VAL A 1 81 ? 5.068 5.097 -2.768 1.00 96.75 81 VAL A C 1
ATOM 645 O O . VAL A 1 81 ? 4.741 6.139 -3.325 1.00 96.75 81 VAL A O 1
ATOM 648 N N . GLU A 1 82 ? 6.249 4.517 -2.934 1.00 95.25 82 GLU A N 1
ATOM 649 C CA . GLU A 1 82 ? 7.307 4.994 -3.818 1.00 95.25 82 GLU A CA 1
ATOM 650 C C . GLU A 1 82 ? 7.527 3.956 -4.924 1.00 95.25 82 GLU A C 1
ATOM 652 O O . GLU A 1 82 ? 7.697 2.764 -4.644 1.00 95.25 82 GLU A O 1
ATOM 657 N N . GLU A 1 83 ? 7.514 4.387 -6.186 1.00 93.25 83 GLU A N 1
ATOM 658 C CA . GLU A 1 83 ? 7.878 3.513 -7.304 1.00 93.25 83 GLU A CA 1
ATOM 659 C C . GLU A 1 83 ? 9.401 3.415 -7.402 1.00 93.25 83 GLU A C 1
ATOM 661 O O . GLU A 1 83 ? 10.096 4.429 -7.444 1.00 93.25 83 GLU A O 1
ATOM 666 N N . ILE A 1 84 ? 9.918 2.189 -7.447 1.00 91.88 84 ILE A N 1
ATOM 667 C CA . ILE A 1 84 ? 11.344 1.905 -7.583 1.00 91.88 84 ILE A CA 1
ATOM 668 C C . ILE A 1 84 ? 11.540 1.054 -8.835 1.00 91.88 84 ILE A C 1
ATOM 670 O O . ILE A 1 84 ? 10.850 0.051 -9.037 1.00 91.88 84 ILE A O 1
ATOM 674 N N . ALA A 1 85 ? 12.472 1.471 -9.687 1.00 80.44 85 ALA A N 1
ATOM 675 C CA . ALA A 1 85 ? 13.003 0.619 -10.740 1.00 80.44 85 ALA A CA 1
ATOM 676 C C . ALA A 1 85 ? 14.143 -0.220 -10.148 1.00 80.44 85 ALA A C 1
ATOM 678 O O . ALA A 1 85 ? 15.028 0.352 -9.511 1.00 80.44 85 ALA A O 1
ATOM 679 N N . ASP A 1 86 ? 14.096 -1.542 -10.332 1.00 59.88 86 ASP A N 1
ATOM 680 C CA . ASP A 1 86 ? 15.298 -2.376 -10.186 1.00 59.88 86 ASP A CA 1
ATOM 681 C C . ASP A 1 86 ? 16.283 -2.130 -11.333 1.00 59.88 86 ASP A C 1
ATOM 683 O O . ASP A 1 86 ? 15.817 -1.960 -12.490 1.00 59.88 86 ASP A O 1
#
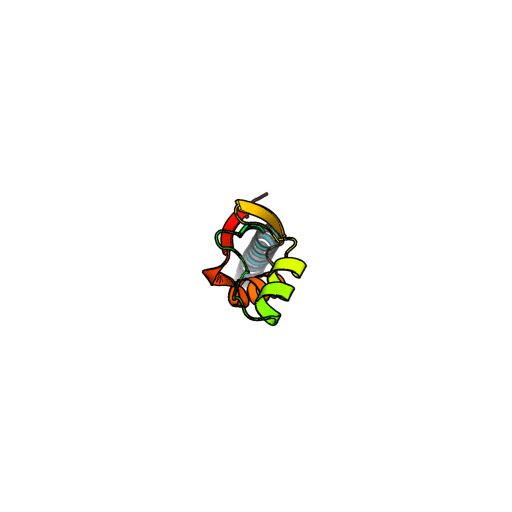
Mean predicted aligned error: 6.98 Å